Protein AF-A0A5P1E7V7-F1 (afdb_monomer_lite)

Secondary structure (DSSP, 8-state):
-----HHHHHHHHHHHHHTTS-EET--HHHHHHHHHH-SS--EEESS-TTSSEE---HHHHTT---STTTTTTS-TT------HHHHHHHHHHHHHHHHHTT--S-GGG-------HHHHHHHHHHHHHTT-HHHHHHHHHHHHHHHHHHHHHHHHHT--

Radius of gyration: 32.03 Å; chains: 1; bounding box: 58×48×93 Å

Sequence (160 aa):
MHEHGSDSGERDSIARSRVLRGCVGVRAVAGSATTLALRVPTIGAGAGPFCSGQALIYHDLVGMMQQAHHAKVAPRFSKRYGNSGEVIHRALSEFKNEVESKSFPGPKHTPYKISEADHVEGFMNELQMMGLSEAASAAASVAEMEAAAKTQAGAKERIG

InterPro domains:
  IPR003700 Ketopantoate hydroxymethyltransferase [PF02548] (28-106)
  IPR003700 Ketopantoate hydroxymethyltransferase [PTHR20881] (32-119)
  IPR015813 Pyruvate/Phosphoenolpyruvate kinase-like domain superfamily [SSF51621] (29-110)
  IPR040442 Pyruvate kinase-like domain superfamily [G3DSA:3.20.20.60] (20-123)

Foldseek 3Di:
DDDPPPPQVVVQVVVVVCLVVAQAPADLVVQQVVQVSYPDFGEHDNNPPNGNYYDDDPCLQQVQDDPPVVVVVRPPSHDHPHNNNVVVVVVVVVVVVCVVVVVPPDPVNCVDDPPDPVVLVVVLVVCVVVVNPVVSVVSVVVVVVVVVVVVVVVVVVVVD

pLDDT: mean 77.91, std 16.86, range [32.38, 98.25]

Structure (mmCIF, N/CA/C/O backbone):
data_AF-A0A5P1E7V7-F1
#
_entry.id   AF-A0A5P1E7V7-F1
#
loop_
_atom_site.group_PDB
_atom_site.id
_atom_site.type_symbol
_atom_site.label_atom_id
_atom_site.label_alt_id
_atom_site.label_comp_id
_atom_site.label_asym_id
_atom_site.label_entity_id
_atom_site.label_seq_id
_atom_site.pdbx_PDB_ins_code
_atom_site.Cartn_x
_atom_site.Cartn_y
_atom_site.Cartn_z
_atom_site.occupancy
_atom_site.B_iso_or_equiv
_atom_site.auth_seq_id
_atom_site.auth_comp_id
_atom_site.auth_asym_id
_atom_site.auth_atom_id
_atom_site.pdbx_PDB_model_num
ATOM 1 N N . MET A 1 1 ? 16.800 -15.717 -58.404 1.00 34.53 1 MET A N 1
ATOM 2 C CA . MET A 1 1 ? 16.222 -14.808 -57.394 1.00 34.53 1 MET A CA 1
ATOM 3 C C . MET A 1 1 ? 15.615 -15.700 -56.327 1.00 34.53 1 MET A C 1
ATOM 5 O O . MET A 1 1 ? 14.667 -16.405 -56.630 1.00 34.53 1 MET A O 1
ATOM 9 N N . HIS A 1 2 ? 16.285 -15.833 -55.181 1.00 32.38 2 HIS A N 1
ATOM 10 C CA . HIS A 1 2 ? 15.881 -16.748 -54.111 1.00 32.38 2 HIS A CA 1
ATOM 11 C C . HIS A 1 2 ? 14.916 -16.016 -53.173 1.00 32.38 2 HIS A C 1
ATOM 13 O O . HIS A 1 2 ? 15.214 -14.918 -52.705 1.00 32.38 2 HIS A O 1
ATOM 19 N N . GLU A 1 3 ? 13.755 -16.618 -52.951 1.00 37.56 3 GLU A N 1
ATOM 20 C CA . GLU A 1 3 ? 12.692 -16.124 -52.082 1.00 37.56 3 GLU A CA 1
ATOM 21 C C . GLU A 1 3 ? 13.137 -16.182 -50.607 1.00 37.56 3 GLU A C 1
ATOM 23 O O . GLU A 1 3 ? 13.323 -17.259 -50.046 1.00 37.56 3 GLU A O 1
ATOM 28 N N . HIS A 1 4 ? 13.296 -15.022 -49.961 1.00 39.72 4 HIS A N 1
ATOM 29 C CA . HIS A 1 4 ? 13.590 -14.883 -48.521 1.00 39.72 4 HIS A CA 1
ATOM 30 C C . HIS A 1 4 ? 12.340 -14.523 -47.679 1.00 39.72 4 HIS A C 1
ATOM 32 O O . HIS A 1 4 ? 12.445 -13.950 -46.594 1.00 39.72 4 HIS A O 1
ATOM 38 N N . GLY A 1 5 ? 11.134 -14.840 -48.163 1.00 42.88 5 GLY A N 1
ATOM 39 C CA . GLY A 1 5 ? 9.871 -14.372 -47.570 1.00 42.88 5 GLY A CA 1
ATOM 40 C C . GLY A 1 5 ? 9.397 -15.094 -46.299 1.00 42.88 5 GLY A C 1
ATOM 41 O O . GLY A 1 5 ? 8.688 -14.496 -45.492 1.00 42.88 5 GLY A O 1
ATOM 42 N N . SER A 1 6 ? 9.790 -16.349 -46.077 1.00 48.72 6 SER A N 1
ATOM 43 C CA . SER A 1 6 ? 9.179 -17.237 -45.068 1.00 48.72 6 SER A CA 1
ATOM 44 C C . SER A 1 6 ? 9.772 -17.116 -43.654 1.00 48.72 6 SER A C 1
ATOM 46 O O . SER A 1 6 ? 9.055 -17.243 -42.667 1.00 48.72 6 SER A O 1
ATOM 48 N N . ASP A 1 7 ? 11.054 -16.775 -43.532 1.00 57.34 7 ASP A N 1
ATOM 49 C CA . ASP A 1 7 ? 11.799 -16.815 -42.259 1.00 57.34 7 ASP A CA 1
ATOM 50 C C . ASP A 1 7 ? 11.470 -15.625 -41.322 1.00 57.34 7 ASP A C 1
ATOM 52 O O . ASP A 1 7 ? 11.495 -15.713 -40.095 1.00 57.34 7 ASP A O 1
ATOM 56 N N . SER A 1 8 ? 11.092 -14.475 -41.889 1.00 54.78 8 SER A N 1
ATOM 57 C CA . SER A 1 8 ? 10.742 -13.281 -41.102 1.00 54.78 8 SER A CA 1
ATOM 58 C C . SER A 1 8 ? 9.362 -13.373 -40.433 1.00 54.78 8 SER A C 1
ATOM 60 O O . SER A 1 8 ? 9.191 -12.889 -39.316 1.00 54.78 8 SER A O 1
ATOM 62 N N . GLY A 1 9 ? 8.382 -13.998 -41.092 1.00 60.03 9 GLY A N 1
ATOM 63 C CA . GLY A 1 9 ? 7.029 -14.172 -40.555 1.00 60.03 9 GLY A CA 1
ATOM 64 C C . GLY A 1 9 ? 6.966 -15.222 -39.447 1.00 60.03 9 GLY A C 1
ATOM 65 O O . GLY A 1 9 ? 6.270 -15.029 -38.450 1.00 60.03 9 GLY A O 1
ATOM 66 N N . GLU A 1 10 ? 7.742 -16.299 -39.578 1.00 64.25 10 GLU A N 1
ATOM 67 C CA . GLU A 1 10 ? 7.817 -17.361 -38.575 1.00 64.25 10 GLU A CA 1
ATOM 68 C C . GLU A 1 10 ? 8.478 -16.869 -37.277 1.00 64.25 10 GLU A C 1
ATOM 70 O O . GLU A 1 10 ? 7.910 -17.055 -36.194 1.00 64.25 10 GLU A O 1
ATOM 75 N N . ARG A 1 11 ? 9.588 -16.116 -37.390 1.00 63.81 11 ARG A N 1
ATOM 76 C CA . ARG A 1 11 ? 10.242 -15.417 -36.265 1.00 63.81 11 ARG A CA 1
ATOM 77 C C . ARG A 1 11 ? 9.295 -14.470 -35.530 1.00 63.81 11 ARG A C 1
ATOM 79 O O . ARG A 1 11 ? 9.229 -14.508 -34.301 1.00 63.81 11 ARG A O 1
ATOM 86 N N . ASP A 1 12 ? 8.536 -13.662 -36.268 1.00 61.69 12 ASP A N 1
ATOM 87 C CA . ASP A 1 12 ? 7.563 -12.737 -35.685 1.00 61.69 12 ASP A CA 1
ATOM 88 C C . ASP A 1 12 ? 6.384 -13.478 -35.028 1.00 61.69 12 ASP A C 1
ATOM 90 O O . ASP A 1 12 ? 5.893 -13.037 -33.989 1.00 61.69 12 ASP A O 1
ATOM 94 N N . SER A 1 13 ? 5.936 -14.618 -35.568 1.00 57.75 13 SER A N 1
ATOM 95 C CA . SER A 1 13 ? 4.855 -15.414 -34.960 1.00 57.75 13 SER A CA 1
ATOM 96 C C . SER A 1 13 ? 5.279 -16.046 -33.625 1.00 57.75 13 SER A C 1
ATOM 98 O O . SER A 1 13 ? 4.546 -15.971 -32.633 1.00 57.75 13 SER A O 1
ATOM 100 N N . ILE A 1 14 ? 6.513 -16.563 -33.555 1.00 59.50 14 ILE A N 1
ATOM 101 C CA . ILE A 1 14 ? 7.109 -17.096 -32.326 1.00 59.50 14 ILE A CA 1
ATOM 102 C C . ILE A 1 14 ? 7.301 -15.959 -31.318 1.00 59.50 14 ILE A C 1
ATOM 104 O O . ILE A 1 14 ? 6.967 -16.124 -30.141 1.00 59.50 14 ILE A O 1
ATOM 108 N N . ALA A 1 15 ? 7.768 -14.791 -31.776 1.00 55.25 15 ALA A N 1
ATOM 109 C CA . ALA A 1 15 ? 7.933 -13.602 -30.950 1.00 55.25 15 ALA A CA 1
ATOM 110 C C . ALA A 1 15 ? 6.597 -13.098 -30.394 1.00 55.25 15 ALA A C 1
ATOM 112 O O . ALA A 1 15 ? 6.534 -12.834 -29.203 1.00 55.25 15 ALA A O 1
ATOM 113 N N . ARG A 1 16 ? 5.512 -13.053 -31.181 1.00 55.72 16 ARG A N 1
ATOM 114 C CA . ARG A 1 16 ? 4.161 -12.656 -30.726 1.00 55.72 16 ARG A CA 1
ATOM 115 C C . ARG A 1 16 ? 3.654 -13.504 -29.560 1.00 55.72 16 ARG A C 1
ATOM 117 O O . ARG A 1 16 ? 3.146 -12.946 -28.593 1.00 55.72 16 ARG A O 1
ATOM 124 N N . SER A 1 17 ? 3.865 -14.822 -29.597 1.00 41.41 17 SER A N 1
ATOM 12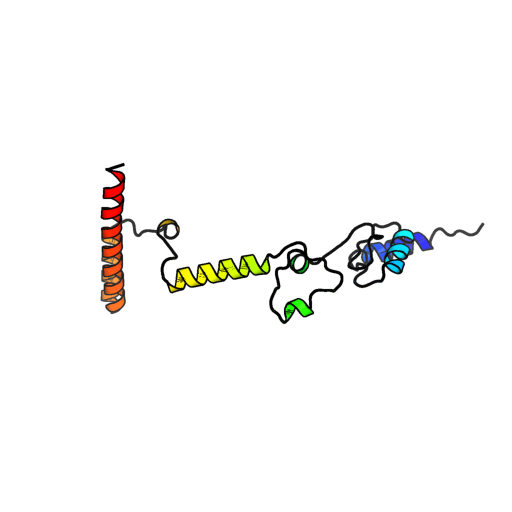5 C CA . SER A 1 17 ? 3.532 -15.714 -28.468 1.00 41.41 17 SER A CA 1
ATOM 126 C C . SER A 1 17 ? 4.448 -15.525 -27.241 1.00 41.41 17 SER A C 1
ATOM 128 O O . SER A 1 17 ? 4.113 -15.936 -26.131 1.00 41.41 17 SER A O 1
ATOM 130 N N . ARG A 1 18 ? 5.609 -14.880 -27.430 1.00 43.00 18 ARG A N 1
ATOM 131 C CA . ARG A 1 18 ? 6.666 -14.643 -26.434 1.00 43.00 18 ARG A CA 1
ATOM 132 C C . ARG A 1 18 ? 6.876 -13.171 -26.065 1.00 43.00 18 ARG A C 1
ATOM 134 O O . ARG A 1 18 ? 7.754 -12.922 -25.249 1.00 43.00 18 ARG A O 1
ATOM 141 N N . VAL A 1 19 ? 6.072 -12.217 -26.554 1.00 44.44 19 VAL A N 1
ATOM 142 C CA . VAL A 1 19 ? 6.149 -10.783 -26.179 1.00 44.44 19 VAL A CA 1
ATOM 143 C C . VAL A 1 19 ? 6.013 -10.599 -24.661 1.00 44.44 19 VAL A C 1
ATOM 145 O O . VAL A 1 19 ? 6.583 -9.673 -24.092 1.00 44.44 19 VAL A O 1
ATOM 148 N N . LEU A 1 20 ? 5.348 -11.533 -23.972 1.00 46.53 20 LEU A N 1
ATOM 149 C CA . LEU A 1 20 ? 5.255 -11.542 -22.510 1.00 46.53 20 LEU A CA 1
ATOM 150 C C . LEU A 1 20 ? 6.538 -12.021 -21.801 1.00 46.53 20 LEU A C 1
ATOM 152 O O . LEU A 1 20 ? 6.732 -11.776 -20.613 1.00 46.53 20 LEU A O 1
ATOM 156 N N . ARG A 1 21 ? 7.439 -12.701 -22.514 1.00 47.56 21 ARG A N 1
ATOM 157 C CA . ARG A 1 21 ? 8.741 -13.148 -22.014 1.00 47.56 21 ARG A CA 1
ATOM 158 C C . ARG A 1 21 ? 9.758 -12.047 -22.323 1.00 47.56 21 ARG A C 1
ATOM 160 O O . ARG A 1 21 ? 10.594 -12.186 -23.210 1.00 47.56 21 ARG A O 1
ATOM 167 N N . GLY A 1 22 ? 9.598 -10.915 -21.635 1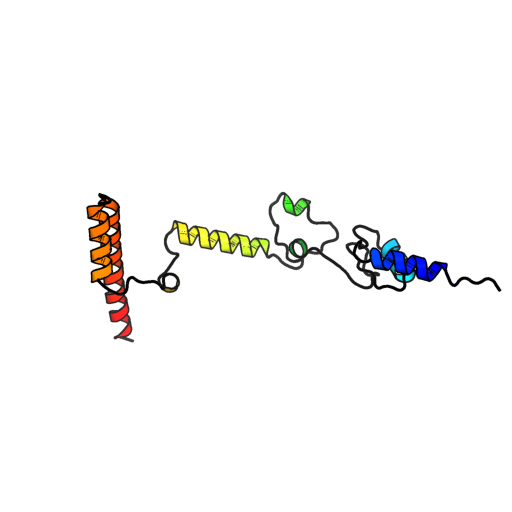.00 53.47 22 GLY A N 1
ATOM 168 C CA . GLY A 1 22 ? 10.416 -9.715 -21.807 1.00 53.47 22 GLY A CA 1
ATOM 169 C C . GLY A 1 22 ? 11.920 -9.992 -21.740 1.00 53.47 22 GLY A C 1
ATOM 170 O O . GLY A 1 22 ? 12.367 -11.034 -21.257 1.00 53.47 22 GLY A O 1
ATOM 171 N N . CYS A 1 23 ? 12.723 -9.032 -22.200 1.00 56.12 23 CYS A N 1
ATOM 172 C CA . CYS A 1 23 ? 14.179 -9.076 -22.056 1.00 56.12 23 CYS A CA 1
ATOM 173 C C . CYS A 1 23 ? 14.560 -8.829 -20.583 1.00 56.12 23 CYS A C 1
ATOM 175 O O . CYS A 1 23 ? 15.059 -7.762 -20.235 1.00 56.12 23 CYS A O 1
ATOM 177 N N . VAL A 1 24 ? 14.252 -9.776 -19.698 1.00 54.16 24 VAL A N 1
ATOM 178 C CA . VAL A 1 24 ? 14.505 -9.673 -18.258 1.00 54.16 24 VAL A CA 1
ATOM 179 C C . VAL A 1 24 ? 15.969 -10.022 -17.992 1.00 54.16 24 VAL A C 1
ATOM 181 O O . VAL A 1 24 ? 16.399 -11.140 -18.261 1.00 54.16 24 VAL A O 1
ATOM 184 N N . GLY A 1 25 ? 16.751 -9.065 -17.488 1.00 57.66 25 GLY A N 1
ATOM 185 C CA . GLY A 1 25 ? 18.157 -9.284 -17.107 1.00 57.66 25 GLY A CA 1
ATOM 186 C C . GLY A 1 25 ? 19.143 -9.446 -18.274 1.00 57.66 25 GLY A C 1
ATOM 187 O O . GLY A 1 25 ? 20.288 -9.847 -18.068 1.00 57.66 25 GLY A O 1
ATOM 188 N N . VAL A 1 26 ? 18.723 -9.135 -19.501 1.00 63.66 26 VAL A N 1
ATOM 189 C CA . VAL A 1 26 ? 19.566 -9.177 -20.704 1.00 63.66 26 VAL A CA 1
ATOM 190 C C . VAL A 1 26 ? 20.420 -7.903 -20.787 1.00 63.66 26 VAL A C 1
ATOM 192 O O . VAL A 1 26 ? 19.974 -6.838 -20.385 1.00 63.66 26 VAL A O 1
ATOM 195 N N . ARG A 1 27 ? 21.656 -7.958 -21.308 1.00 74.56 27 ARG A N 1
ATOM 196 C CA . ARG A 1 27 ? 22.478 -6.738 -21.486 1.00 74.56 27 ARG A CA 1
ATOM 197 C C . ARG A 1 27 ? 21.913 -5.826 -22.580 1.00 74.56 27 ARG A C 1
ATOM 199 O O . ARG A 1 27 ? 21.352 -6.310 -23.559 1.00 74.56 27 ARG A O 1
ATOM 206 N N . ALA A 1 28 ? 22.180 -4.522 -22.472 1.00 80.75 28 ALA A N 1
ATOM 207 C CA . ALA A 1 28 ? 21.706 -3.494 -23.409 1.00 80.75 28 ALA A CA 1
ATOM 208 C C . ALA A 1 28 ? 21.943 -3.815 -24.898 1.00 80.75 28 ALA A C 1
ATOM 210 O O . ALA A 1 28 ? 21.087 -3.548 -25.737 1.00 80.75 28 ALA A O 1
ATOM 211 N N . VAL A 1 29 ? 23.077 -4.449 -25.217 1.00 84.25 29 VAL A N 1
ATOM 212 C CA . VAL A 1 29 ? 23.426 -4.877 -26.582 1.00 84.25 29 VAL A CA 1
ATOM 213 C C . VAL A 1 29 ? 22.400 -5.861 -27.150 1.00 84.25 29 VAL A C 1
ATOM 215 O O . VAL A 1 29 ? 21.953 -5.704 -28.282 1.00 84.25 29 VAL A O 1
ATOM 218 N N . ALA A 1 30 ? 21.983 -6.848 -26.359 1.00 83.44 30 ALA A N 1
ATOM 219 C CA . ALA A 1 30 ? 21.017 -7.845 -26.801 1.00 83.44 30 ALA A CA 1
ATOM 220 C C . ALA A 1 30 ? 19.582 -7.289 -26.828 1.00 83.44 30 ALA A C 1
ATOM 222 O O . ALA A 1 30 ? 18.812 -7.671 -27.707 1.00 83.44 30 ALA A O 1
ATOM 223 N N . GLY A 1 31 ? 19.242 -6.330 -25.957 1.00 83.31 31 GLY A N 1
ATOM 224 C CA . GLY A 1 31 ? 17.979 -5.584 -26.052 1.00 83.31 31 GLY A CA 1
ATOM 225 C C . GLY A 1 31 ? 17.861 -4.788 -27.358 1.00 83.31 31 GLY A C 1
ATOM 226 O O . GLY A 1 31 ? 16.845 -4.873 -28.048 1.00 83.31 31 GLY A O 1
ATOM 227 N N . SER A 1 32 ? 18.930 -4.081 -27.740 1.00 88.06 32 SER A N 1
ATOM 228 C CA . SER A 1 32 ? 19.001 -3.336 -29.005 1.00 88.06 32 SER A CA 1
ATOM 229 C C . SER A 1 32 ? 18.900 -4.261 -30.225 1.00 88.06 32 SER A C 1
ATOM 231 O O . SER A 1 32 ? 18.023 -4.080 -31.068 1.00 88.06 32 SER A O 1
ATOM 233 N N . ALA A 1 33 ? 19.722 -5.317 -30.272 1.00 87.56 33 ALA A N 1
ATOM 234 C CA . ALA A 1 33 ? 19.722 -6.272 -31.382 1.00 87.56 33 ALA A CA 1
ATOM 235 C C . ALA A 1 33 ? 18.357 -6.955 -31.571 1.00 87.56 33 ALA A C 1
ATOM 237 O O . ALA A 1 33 ? 17.875 -7.073 -32.694 1.00 87.56 33 ALA A O 1
ATOM 238 N N . THR A 1 34 ? 17.704 -7.349 -30.474 1.00 85.88 34 THR A N 1
ATOM 239 C CA . THR A 1 34 ? 16.371 -7.973 -30.517 1.00 85.88 34 THR A CA 1
ATOM 2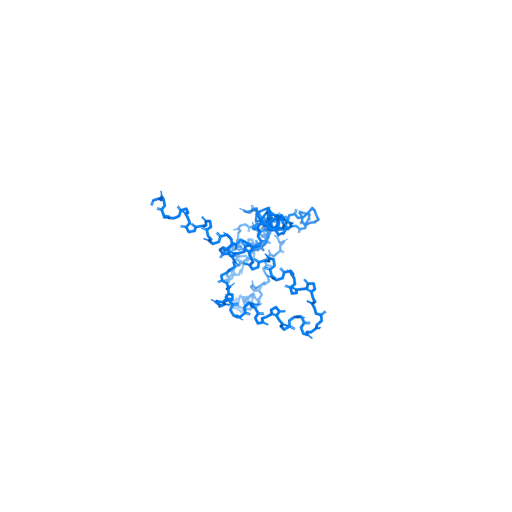40 C C . THR A 1 34 ? 15.316 -7.008 -31.053 1.00 85.88 34 THR A C 1
ATOM 242 O O . THR A 1 34 ? 14.480 -7.401 -31.860 1.00 85.88 34 THR A O 1
ATOM 245 N N . THR A 1 35 ? 15.368 -5.740 -30.643 1.00 88.56 35 THR A N 1
ATOM 246 C CA . THR A 1 35 ? 14.393 -4.723 -31.070 1.00 88.56 35 THR A CA 1
ATOM 247 C C . THR A 1 35 ? 14.525 -4.391 -32.552 1.00 88.56 35 THR A C 1
ATOM 249 O O . THR A 1 35 ? 13.518 -4.184 -33.214 1.00 88.56 35 THR A O 1
ATOM 252 N N . LEU A 1 36 ? 15.747 -4.389 -33.092 1.00 91.06 36 LEU A N 1
ATOM 253 C CA . LEU A 1 36 ? 15.979 -4.179 -34.525 1.00 91.06 36 LEU A CA 1
ATOM 254 C C . LEU A 1 36 ? 15.632 -5.408 -35.380 1.00 91.06 36 LEU A C 1
ATOM 256 O O . LEU A 1 36 ? 15.306 -5.260 -36.554 1.00 91.06 36 LEU A O 1
ATOM 260 N N . ALA A 1 37 ? 15.722 -6.616 -34.816 1.00 88.62 37 ALA A N 1
ATOM 261 C CA . ALA A 1 37 ? 15.484 -7.863 -35.543 1.00 88.62 37 ALA A CA 1
ATOM 262 C C . ALA A 1 37 ? 14.000 -8.266 -35.631 1.00 88.62 37 ALA A C 1
ATOM 264 O O . ALA A 1 37 ? 13.642 -9.068 -36.494 1.00 88.62 37 ALA A O 1
ATOM 265 N N . LEU A 1 38 ? 13.149 -7.753 -34.738 1.00 84.94 38 LEU A N 1
ATOM 266 C CA . LEU A 1 38 ? 11.728 -8.096 -34.659 1.00 84.94 38 LEU A CA 1
ATOM 267 C C . LEU A 1 38 ? 10.858 -6.952 -35.183 1.00 84.94 38 LEU A C 1
ATOM 269 O O . LEU A 1 38 ? 11.142 -5.785 -34.932 1.00 84.94 38 LEU A O 1
ATOM 273 N N . ARG A 1 39 ? 9.747 -7.274 -35.861 1.00 86.50 39 ARG A N 1
ATOM 274 C CA . ARG A 1 39 ? 8.770 -6.247 -36.282 1.00 86.50 39 ARG A CA 1
ATOM 275 C C . ARG A 1 39 ? 7.778 -5.871 -35.184 1.00 86.50 39 ARG A C 1
ATOM 277 O O . ARG A 1 39 ? 7.090 -4.859 -35.295 1.00 86.50 39 ARG A O 1
ATOM 284 N N . VAL A 1 40 ? 7.667 -6.692 -34.143 1.00 86.50 40 VAL A N 1
ATOM 285 C CA . VAL A 1 40 ? 6.799 -6.421 -32.990 1.00 86.50 40 VAL A CA 1
ATOM 286 C C . VAL A 1 40 ? 7.495 -5.536 -31.950 1.00 86.50 40 VAL A C 1
ATOM 288 O O . VAL A 1 40 ? 8.705 -5.669 -31.769 1.00 86.50 40 VAL A O 1
ATOM 291 N N . PRO A 1 41 ? 6.757 -4.676 -31.218 1.00 86.25 41 PRO A N 1
ATOM 292 C CA . PRO A 1 41 ? 7.329 -3.899 -30.121 1.00 86.25 41 PRO A CA 1
ATOM 293 C C . PRO A 1 41 ? 7.936 -4.791 -29.031 1.00 86.25 41 PRO A C 1
ATOM 295 O O . PRO A 1 41 ? 7.363 -5.818 -28.663 1.00 86.25 41 PRO A O 1
ATOM 298 N N . THR A 1 42 ? 9.072 -4.372 -28.474 1.00 86.50 42 THR A N 1
ATOM 299 C CA . THR A 1 42 ? 9.773 -5.079 -27.392 1.00 86.50 42 THR A CA 1
ATOM 300 C C . THR A 1 42 ? 9.612 -4.358 -26.053 1.00 86.50 42 THR A C 1
ATOM 302 O O . THR A 1 42 ? 9.638 -3.130 -25.987 1.00 86.50 42 THR A O 1
ATOM 305 N N . ILE A 1 43 ? 9.494 -5.116 -24.958 1.00 88.50 43 ILE A N 1
ATOM 306 C CA . ILE A 1 43 ? 9.486 -4.581 -23.588 1.00 88.50 43 ILE A CA 1
ATOM 307 C C . ILE A 1 43 ? 10.738 -5.060 -22.843 1.00 88.50 43 ILE A C 1
ATOM 309 O O . ILE A 1 43 ? 10.979 -6.264 -22.702 1.00 88.50 43 ILE A O 1
ATOM 313 N N . GLY A 1 44 ? 11.547 -4.107 -22.380 1.00 86.94 44 GLY A N 1
ATOM 314 C CA . GLY A 1 44 ? 12.783 -4.353 -21.641 1.00 86.94 44 GLY A CA 1
ATOM 315 C C . GLY A 1 44 ? 12.592 -4.301 -20.125 1.00 86.94 44 GLY A C 1
ATOM 316 O O . GLY A 1 44 ? 11.888 -3.437 -19.612 1.00 86.94 44 GLY A O 1
ATOM 317 N N . ALA A 1 45 ? 13.262 -5.198 -19.398 1.00 87.06 45 ALA A N 1
ATOM 318 C CA . ALA A 1 45 ? 13.402 -5.126 -17.943 1.00 87.06 45 ALA A CA 1
ATOM 319 C C . ALA A 1 45 ? 14.882 -5.322 -17.590 1.00 87.06 45 ALA A C 1
ATOM 321 O O . ALA A 1 45 ? 15.393 -6.441 -17.525 1.00 87.06 45 ALA A O 1
ATOM 322 N N . GLY A 1 46 ? 15.607 -4.211 -17.454 1.00 84.06 46 GLY A N 1
ATOM 323 C CA . GLY A 1 46 ? 17.068 -4.232 -17.330 1.00 84.06 46 GLY A CA 1
ATOM 324 C C . GLY A 1 46 ? 17.821 -4.460 -18.647 1.00 84.06 46 GLY A C 1
ATOM 325 O O . GLY A 1 46 ? 19.033 -4.634 -18.613 1.00 84.06 46 GLY A O 1
ATOM 326 N N . ALA A 1 47 ? 17.137 -4.390 -19.797 1.00 88.88 47 ALA A N 1
ATOM 327 C CA . ALA A 1 47 ? 17.709 -4.560 -21.140 1.00 88.88 47 ALA A CA 1
ATOM 328 C C . ALA A 1 47 ? 18.215 -3.267 -21.798 1.00 88.88 47 ALA A C 1
ATOM 330 O O . ALA A 1 47 ? 18.369 -3.200 -23.017 1.00 88.88 47 ALA A O 1
ATOM 331 N N . GLY A 1 48 ? 18.493 -2.239 -20.997 1.00 85.44 48 GLY A N 1
ATOM 332 C CA . GLY A 1 48 ? 18.861 -0.915 -21.491 1.00 85.44 48 GLY A CA 1
ATOM 333 C C . GLY A 1 48 ? 17.695 -0.164 -22.159 1.00 85.44 48 GLY A C 1
ATOM 334 O O . GLY A 1 48 ? 16.580 -0.679 -22.261 1.00 85.44 48 GLY A O 1
ATOM 335 N N . PRO A 1 49 ? 17.940 1.075 -22.614 1.00 91.81 49 PRO A N 1
ATOM 336 C CA . PRO A 1 49 ? 16.888 1.977 -23.086 1.00 91.81 49 PRO A CA 1
ATOM 337 C C . PRO A 1 49 ? 16.431 1.712 -24.530 1.00 91.81 49 PRO A C 1
ATOM 339 O O . PRO A 1 49 ? 15.582 2.435 -25.032 1.00 91.81 49 PRO A O 1
ATOM 342 N N . PHE A 1 50 ? 17.000 0.715 -25.213 1.00 92.88 50 PHE A N 1
ATOM 343 C CA . PHE A 1 50 ? 16.813 0.506 -26.656 1.00 92.88 50 PHE A CA 1
ATOM 344 C C . PHE A 1 50 ? 15.616 -0.387 -27.019 1.00 92.88 50 PHE A C 1
ATOM 346 O O . PHE A 1 50 ? 15.377 -0.624 -28.199 1.00 92.88 50 PHE A O 1
ATOM 353 N N . CYS A 1 51 ? 14.880 -0.905 -26.031 1.00 89.81 51 CYS A N 1
ATOM 354 C CA . CYS A 1 51 ? 13.603 -1.583 -26.266 1.00 89.81 51 CYS A CA 1
ATOM 355 C C . CYS A 1 51 ? 12.481 -0.569 -26.543 1.00 89.81 51 CYS A C 1
ATOM 357 O O . CYS A 1 51 ? 12.557 0.570 -26.086 1.00 89.81 51 CYS A O 1
ATOM 359 N N . SER A 1 52 ? 11.414 -0.988 -27.232 1.00 93.31 52 SER A N 1
ATOM 360 C CA . SER A 1 52 ? 10.266 -0.119 -27.563 1.00 93.31 52 SER A CA 1
ATOM 361 C C . SER A 1 52 ? 9.530 0.421 -26.330 1.00 93.31 52 SER A C 1
ATOM 363 O O . SER A 1 52 ? 8.937 1.494 -26.380 1.00 93.31 52 SER A O 1
ATOM 365 N N . GLY A 1 53 ? 9.567 -0.319 -25.222 1.00 89.81 53 GLY A N 1
ATOM 366 C CA . GLY A 1 53 ? 9.058 0.090 -23.918 1.00 89.81 53 GLY A CA 1
ATOM 367 C C . GLY A 1 53 ? 9.822 -0.576 -22.776 1.00 89.81 53 GLY A C 1
ATOM 368 O O . GLY A 1 53 ? 10.715 -1.398 -22.994 1.00 89.81 53 GLY A O 1
ATOM 369 N N . GLN A 1 54 ? 9.477 -0.214 -21.541 1.00 89.69 54 GLN A N 1
ATOM 370 C CA . GLN A 1 54 ? 10.140 -0.702 -20.329 1.00 89.69 54 GLN A CA 1
ATOM 371 C C . GLN A 1 54 ? 9.111 -1.224 -19.326 1.00 89.69 54 GLN A C 1
ATOM 373 O O . GLN A 1 54 ? 8.010 -0.686 -19.226 1.00 89.69 54 GLN A O 1
ATOM 378 N N . ALA A 1 55 ? 9.490 -2.244 -18.562 1.00 89.25 55 ALA A N 1
ATOM 379 C CA . ALA A 1 55 ? 8.693 -2.781 -17.469 1.00 89.25 55 ALA A CA 1
ATOM 380 C C . ALA A 1 55 ? 9.514 -2.834 -16.179 1.00 89.25 55 ALA A C 1
ATOM 382 O O . ALA A 1 55 ? 10.666 -3.271 -16.166 1.00 89.25 55 ALA A O 1
ATOM 383 N N . LEU A 1 56 ? 8.883 -2.414 -15.085 1.00 87.50 56 LEU A N 1
ATOM 384 C CA . LEU A 1 56 ? 9.388 -2.537 -13.724 1.00 87.50 56 LEU A CA 1
ATOM 385 C C . LEU A 1 56 ? 8.287 -3.104 -12.833 1.00 87.50 56 LEU A C 1
ATOM 387 O O . LEU A 1 56 ? 7.098 -2.907 -13.084 1.00 87.50 56 LEU A O 1
ATOM 391 N N . ILE A 1 57 ? 8.694 -3.791 -11.771 1.00 88.12 57 ILE A N 1
ATOM 392 C CA . ILE A 1 57 ? 7.774 -4.255 -10.742 1.00 88.12 57 ILE A CA 1
ATOM 393 C C . ILE A 1 57 ? 7.334 -3.047 -9.913 1.00 88.12 57 ILE A C 1
ATOM 395 O O . ILE A 1 57 ? 8.168 -2.333 -9.353 1.00 88.12 57 ILE A O 1
ATOM 399 N N . TYR A 1 58 ? 6.021 -2.821 -9.828 1.00 90.50 58 TYR A N 1
ATOM 400 C CA . TYR A 1 58 ? 5.438 -1.660 -9.148 1.00 90.50 58 TYR A CA 1
ATOM 401 C C . TYR A 1 58 ? 5.976 -1.485 -7.721 1.00 90.50 58 TYR A C 1
ATOM 403 O O . TYR A 1 58 ? 6.375 -0.388 -7.344 1.00 90.50 58 TYR A O 1
ATOM 411 N N . HIS A 1 59 ? 6.051 -2.574 -6.952 1.00 88.12 59 HIS A N 1
ATOM 412 C CA . HIS A 1 59 ? 6.485 -2.559 -5.551 1.00 88.12 59 HIS A CA 1
ATOM 413 C C . HIS A 1 59 ? 7.930 -2.063 -5.384 1.00 88.12 59 HIS A C 1
ATOM 415 O O . HIS A 1 59 ? 8.217 -1.324 -4.440 1.00 88.12 59 HIS A O 1
ATOM 421 N N . ASP A 1 60 ? 8.820 -2.441 -6.307 1.00 86.12 60 ASP A N 1
ATOM 422 C CA . ASP A 1 60 ? 10.219 -2.004 -6.315 1.00 86.12 60 ASP A CA 1
ATOM 423 C C . ASP A 1 60 ? 10.324 -0.541 -6.761 1.00 86.12 60 ASP A C 1
ATOM 425 O O . ASP A 1 60 ? 11.070 0.245 -6.174 1.00 86.12 60 ASP A O 1
ATOM 429 N N . LEU A 1 61 ? 9.519 -0.159 -7.760 1.00 89.88 61 LEU A N 1
ATOM 430 C CA . LEU A 1 61 ? 9.452 1.200 -8.293 1.00 89.88 61 LEU A CA 1
ATOM 431 C C . LEU A 1 61 ? 9.033 2.202 -7.212 1.00 89.88 61 LEU A C 1
ATOM 433 O O . LEU A 1 61 ? 9.707 3.215 -7.024 1.00 89.88 61 LEU A O 1
ATOM 437 N N . VAL A 1 62 ? 7.961 1.923 -6.465 1.00 91.94 62 VAL A N 1
ATOM 438 C CA . VAL A 1 62 ? 7.490 2.818 -5.389 1.00 91.94 62 VAL A CA 1
ATOM 439 C C . VAL A 1 62 ? 8.215 2.597 -4.060 1.00 91.94 62 VAL A C 1
ATOM 441 O O . VAL A 1 62 ? 7.984 3.320 -3.090 1.00 91.94 62 VAL A O 1
ATOM 444 N N . GLY A 1 63 ? 9.116 1.612 -3.998 1.00 88.50 63 GLY A N 1
ATOM 445 C CA . GLY A 1 63 ? 9.915 1.345 -2.811 1.00 88.50 63 GLY A CA 1
ATOM 446 C C . GLY A 1 63 ? 9.074 0.933 -1.610 1.00 88.50 63 GLY A C 1
ATOM 447 O O . GLY A 1 63 ? 9.249 1.492 -0.525 1.00 88.50 63 GLY A O 1
ATOM 448 N N . MET A 1 64 ? 8.132 0.018 -1.831 1.00 87.69 64 MET A N 1
ATOM 449 C CA . MET A 1 64 ? 7.183 -0.466 -0.827 1.00 87.69 64 MET A CA 1
ATOM 450 C C . MET A 1 64 ? 7.855 -1.369 0.215 1.00 87.69 64 MET A C 1
ATOM 452 O O . MET A 1 64 ? 7.529 -1.302 1.395 1.00 87.69 64 MET A O 1
ATOM 456 N N . MET A 1 65 ? 8.826 -2.184 -0.207 1.00 78.19 65 MET A N 1
ATOM 457 C CA . MET A 1 65 ? 9.548 -3.107 0.669 1.00 78.19 65 MET A CA 1
ATOM 458 C C . MET A 1 65 ? 10.849 -2.463 1.161 1.00 78.19 65 MET A C 1
ATOM 460 O O . MET A 1 65 ? 11.768 -2.236 0.377 1.00 78.19 65 MET A O 1
ATOM 464 N N . GLN A 1 66 ? 10.936 -2.168 2.459 1.00 65.62 66 GLN A N 1
ATOM 465 C CA . GLN A 1 66 ? 12.099 -1.496 3.067 1.00 65.62 66 GLN A CA 1
ATOM 466 C C . GLN A 1 66 ? 12.830 -2.299 4.136 1.00 65.62 66 GLN A C 1
ATOM 468 O O . GLN A 1 66 ? 13.848 -1.844 4.656 1.00 65.62 66 GLN A O 1
ATOM 473 N N . GLN A 1 67 ? 12.334 -3.484 4.480 1.00 64.88 67 GLN A N 1
ATOM 474 C CA . GLN A 1 67 ? 12.978 -4.314 5.490 1.00 64.88 67 GLN A CA 1
ATOM 475 C C . GLN A 1 67 ? 14.414 -4.645 5.054 1.00 64.88 67 GLN A C 1
ATOM 477 O O . GLN A 1 67 ? 14.671 -4.881 3.871 1.00 64.88 67 GLN A O 1
ATOM 482 N N . ALA A 1 68 ? 15.357 -4.673 6.001 1.00 57.94 68 ALA A N 1
ATOM 483 C CA . ALA A 1 68 ? 16.790 -4.832 5.722 1.00 57.94 68 ALA A CA 1
ATOM 484 C C . ALA A 1 68 ? 17.124 -6.102 4.913 1.00 57.94 68 ALA A C 1
ATOM 486 O O . ALA A 1 68 ? 18.094 -6.129 4.154 1.00 57.94 68 ALA A O 1
ATOM 487 N N . HIS A 1 69 ? 16.291 -7.140 5.028 1.00 58.75 69 HIS A N 1
ATOM 488 C CA . HIS A 1 69 ? 16.396 -8.348 4.217 1.00 58.75 69 HIS A CA 1
ATOM 489 C C . HIS A 1 69 ? 15.928 -8.139 2.770 1.00 58.75 69 HIS A C 1
ATOM 491 O O . HIS A 1 69 ? 16.543 -8.706 1.879 1.00 58.75 69 HIS A O 1
ATOM 497 N N . HIS A 1 70 ? 14.932 -7.280 2.522 1.00 56.88 70 HIS A N 1
ATOM 498 C CA . HIS A 1 70 ? 14.358 -6.979 1.202 1.00 56.88 70 HIS A CA 1
ATOM 499 C C . HIS A 1 70 ? 15.174 -5.976 0.374 1.00 56.88 70 HIS A C 1
ATOM 501 O O . HIS A 1 70 ? 15.239 -6.112 -0.847 1.00 56.88 70 HIS A O 1
ATOM 507 N N . ALA A 1 71 ? 15.864 -5.020 1.007 1.00 54.94 71 ALA A N 1
ATOM 508 C CA . ALA A 1 71 ? 16.742 -4.078 0.298 1.00 54.94 71 ALA A CA 1
ATOM 509 C C . ALA A 1 71 ? 17.892 -4.777 -0.462 1.00 54.94 71 ALA A C 1
ATOM 511 O O . ALA A 1 71 ? 18.399 -4.248 -1.446 1.00 54.94 71 ALA A O 1
ATOM 512 N N . LYS A 1 72 ? 18.274 -5.992 -0.041 1.00 56.47 72 LYS A N 1
ATOM 513 C CA . LYS A 1 72 ? 19.259 -6.844 -0.730 1.00 56.47 72 LYS A CA 1
ATOM 514 C C . LYS A 1 72 ? 18.682 -7.628 -1.918 1.00 56.47 72 LYS A C 1
ATOM 516 O O . LYS A 1 72 ? 19.454 -8.207 -2.675 1.00 56.47 72 LYS A O 1
ATOM 521 N N . VAL A 1 73 ? 17.356 -7.666 -2.071 1.00 62.88 73 VAL A N 1
ATOM 522 C CA . VAL A 1 73 ? 16.639 -8.516 -3.045 1.00 62.88 73 VAL A CA 1
ATOM 523 C C . VAL A 1 73 ? 16.035 -7.703 -4.188 1.00 62.88 73 VAL A C 1
ATOM 525 O O . VAL A 1 73 ? 15.678 -8.277 -5.214 1.00 62.88 73 VAL A O 1
ATOM 528 N N . ALA A 1 74 ? 15.940 -6.376 -4.043 1.00 67.00 74 ALA A N 1
ATOM 529 C CA . ALA A 1 74 ? 15.490 -5.509 -5.124 1.00 67.00 74 ALA A CA 1
ATOM 530 C C . ALA A 1 74 ? 16.395 -5.707 -6.362 1.00 67.00 74 ALA A C 1
ATOM 532 O O . ALA A 1 74 ? 17.626 -5.631 -6.240 1.00 67.00 74 ALA A O 1
ATOM 533 N N . PRO A 1 75 ? 15.831 -5.968 -7.557 1.00 71.00 75 PRO A N 1
ATOM 534 C CA . PRO A 1 75 ? 16.633 -6.190 -8.750 1.00 71.00 75 PRO A CA 1
ATOM 535 C C . PRO A 1 75 ? 17.516 -4.977 -9.048 1.00 71.00 75 PRO A C 1
ATOM 537 O O . PRO A 1 75 ? 17.037 -3.846 -9.068 1.00 71.00 75 PRO A O 1
ATOM 540 N N . ARG A 1 76 ? 18.803 -5.198 -9.352 1.00 73.31 76 ARG A N 1
ATOM 541 C CA . ARG A 1 76 ? 19.792 -4.116 -9.572 1.00 73.31 76 ARG A CA 1
ATOM 542 C C . ARG A 1 76 ? 19.419 -3.138 -10.696 1.00 73.31 76 ARG A C 1
ATOM 544 O O . ARG A 1 76 ? 19.971 -2.046 -10.752 1.00 73.31 76 ARG A O 1
ATOM 551 N N . PHE A 1 77 ? 18.529 -3.537 -11.604 1.00 75.50 77 PHE A N 1
ATOM 552 C CA . PHE A 1 77 ? 18.035 -2.699 -12.699 1.00 75.50 77 PHE A CA 1
ATOM 553 C C . PHE A 1 77 ? 16.809 -1.853 -12.324 1.00 75.50 77 PHE A C 1
ATOM 555 O O . PHE A 1 77 ? 16.404 -0.996 -13.108 1.00 75.50 77 PHE A O 1
ATOM 562 N N . SER A 1 78 ? 16.195 -2.098 -11.165 1.00 81.56 78 SER A N 1
ATOM 563 C CA . SER A 1 78 ? 15.021 -1.360 -10.721 1.00 81.56 78 SER A CA 1
ATOM 564 C C . SER A 1 78 ? 15.451 -0.045 -10.082 1.00 81.56 78 SER A C 1
ATOM 566 O O . SER A 1 78 ? 16.098 -0.019 -9.034 1.00 81.56 78 SER A O 1
ATOM 568 N N . LYS A 1 79 ? 15.108 1.070 -10.730 1.00 85.88 79 LYS A N 1
ATOM 569 C CA . LYS A 1 79 ? 15.256 2.397 -10.135 1.00 85.88 79 LYS A CA 1
ATOM 570 C C . LYS A 1 79 ? 14.078 2.641 -9.198 1.00 85.88 79 LYS A C 1
ATOM 572 O O . LYS A 1 79 ? 12.926 2.543 -9.610 1.00 85.88 79 LYS A O 1
ATOM 577 N N . ARG A 1 80 ? 14.380 3.022 -7.960 1.00 87.50 80 ARG A N 1
ATOM 578 C CA . ARG A 1 80 ? 13.382 3.458 -6.983 1.00 87.50 80 ARG A CA 1
ATOM 579 C C . ARG A 1 80 ? 12.969 4.904 -7.274 1.00 87.50 80 ARG A C 1
ATOM 581 O O . ARG A 1 80 ? 13.823 5.783 -7.369 1.00 87.50 80 ARG A O 1
ATOM 588 N N . TYR A 1 81 ? 11.669 5.138 -7.406 1.00 91.56 81 TYR A N 1
ATOM 589 C CA . TYR A 1 81 ? 11.051 6.449 -7.645 1.00 91.56 81 TYR A CA 1
ATOM 590 C C . TYR A 1 81 ? 10.285 6.983 -6.431 1.00 91.56 81 TYR A C 1
ATOM 592 O O . TYR A 1 81 ? 9.961 8.165 -6.395 1.00 91.56 81 TYR A O 1
ATOM 600 N N . GLY A 1 82 ? 9.999 6.139 -5.438 1.00 90.75 82 GLY A N 1
ATOM 601 C CA . GLY A 1 82 ? 9.248 6.533 -4.249 1.00 90.75 82 GLY A CA 1
ATOM 602 C C . GLY A 1 82 ? 9.737 5.858 -2.978 1.00 90.75 82 GLY A C 1
ATOM 603 O O . GLY A 1 82 ? 10.546 4.931 -3.014 1.00 90.75 82 GLY A O 1
ATOM 604 N N . ASN A 1 83 ? 9.228 6.334 -1.843 1.00 90.19 83 ASN A N 1
ATOM 605 C CA . ASN A 1 83 ? 9.501 5.774 -0.525 1.00 90.19 83 ASN A CA 1
ATOM 606 C C . ASN A 1 83 ? 8.205 5.390 0.206 1.00 90.19 83 ASN A C 1
ATOM 608 O O . ASN A 1 83 ? 7.939 5.814 1.328 1.00 90.19 83 ASN A O 1
ATOM 612 N N . SER A 1 84 ? 7.363 4.603 -0.464 1.00 93.00 84 SER A N 1
ATOM 613 C CA . SER A 1 84 ? 6.059 4.223 0.080 1.00 93.00 84 SER A CA 1
ATOM 614 C C . SER A 1 84 ? 6.171 3.340 1.318 1.00 93.00 84 SER A C 1
ATOM 616 O O . SER A 1 84 ? 5.319 3.440 2.192 1.00 93.00 84 SER A O 1
ATOM 618 N N . GLY A 1 85 ? 7.219 2.516 1.432 1.00 90.12 85 GLY A N 1
ATOM 619 C CA . GLY A 1 85 ? 7.426 1.675 2.613 1.00 90.12 85 GLY A CA 1
ATOM 620 C C . GLY A 1 85 ? 7.514 2.475 3.915 1.00 90.12 85 GLY A C 1
ATOM 621 O O . GLY A 1 85 ? 6.931 2.062 4.912 1.00 90.12 85 GLY A O 1
ATOM 622 N N . GLU A 1 86 ? 8.149 3.651 3.896 1.00 90.19 86 GLU A N 1
ATOM 623 C CA . GLU A 1 86 ? 8.335 4.467 5.102 1.00 90.19 86 GLU A CA 1
ATOM 624 C C . GLU A 1 86 ? 7.018 5.123 5.500 1.00 90.19 86 GLU A C 1
ATOM 626 O O . GLU A 1 86 ? 6.637 5.128 6.669 1.00 90.19 86 GLU A O 1
ATOM 631 N N . VAL A 1 87 ? 6.285 5.615 4.500 1.00 94.19 87 VAL A N 1
ATOM 632 C CA . VAL A 1 87 ? 4.955 6.198 4.686 1.00 94.19 87 VAL A CA 1
ATOM 633 C C . VAL A 1 87 ? 3.992 5.162 5.265 1.00 94.19 87 VAL A C 1
ATOM 635 O O . VAL A 1 87 ? 3.304 5.455 6.240 1.00 94.19 87 VAL A O 1
ATOM 638 N N . ILE A 1 88 ? 3.979 3.946 4.709 1.00 93.62 88 ILE A N 1
ATOM 639 C CA . ILE A 1 88 ? 3.150 2.835 5.192 1.00 93.62 88 ILE A CA 1
ATOM 640 C C . ILE A 1 88 ? 3.545 2.463 6.623 1.00 93.62 88 ILE A C 1
ATOM 642 O O . ILE A 1 88 ? 2.679 2.366 7.487 1.00 93.62 88 ILE A O 1
ATOM 646 N N . HIS A 1 89 ? 4.841 2.293 6.896 1.00 92.19 89 HIS A N 1
ATOM 647 C CA . HIS A 1 89 ? 5.323 1.947 8.231 1.00 92.19 89 HIS A 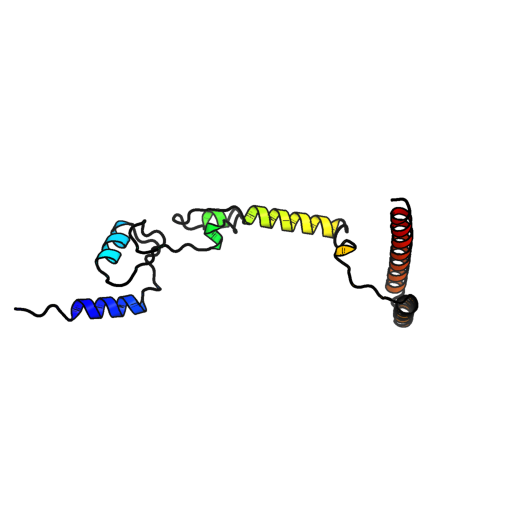CA 1
ATOM 648 C C . HIS A 1 89 ? 4.912 2.993 9.271 1.00 92.19 89 HIS A C 1
ATOM 650 O O . HIS A 1 89 ? 4.425 2.641 10.347 1.00 92.19 89 HIS A O 1
ATOM 656 N N . ARG A 1 90 ? 5.074 4.280 8.945 1.00 95.25 90 ARG A N 1
ATOM 657 C CA . ARG A 1 90 ? 4.676 5.381 9.823 1.00 95.25 90 ARG A CA 1
ATOM 658 C C . ARG A 1 90 ? 3.176 5.354 10.098 1.00 95.25 90 ARG A C 1
ATOM 660 O O . ARG A 1 90 ? 2.799 5.375 11.261 1.00 95.25 90 ARG A O 1
ATOM 667 N N . ALA A 1 91 ? 2.349 5.241 9.058 1.00 97.12 91 ALA A N 1
ATOM 668 C CA . ALA A 1 91 ? 0.894 5.207 9.199 1.00 97.12 91 ALA A CA 1
ATOM 669 C C . ALA A 1 91 ? 0.420 4.027 10.066 1.00 97.12 91 ALA A C 1
ATOM 671 O O . ALA A 1 91 ? -0.420 4.197 10.943 1.00 97.12 91 ALA A O 1
ATOM 672 N N . LEU A 1 92 ? 0.996 2.836 9.869 1.00 96.81 92 LEU A N 1
ATOM 673 C CA . LEU A 1 92 ? 0.672 1.663 10.686 1.00 96.81 92 LEU A CA 1
ATOM 674 C C . LEU A 1 92 ? 1.140 1.813 12.140 1.00 96.81 92 LEU A C 1
ATOM 676 O O . LEU A 1 92 ? 0.446 1.367 13.051 1.00 96.81 92 LEU A O 1
ATOM 680 N N . SER A 1 93 ? 2.295 2.443 12.368 1.00 96.94 93 SER A N 1
ATOM 681 C CA . SER A 1 93 ? 2.799 2.711 13.723 1.00 96.94 93 SER A CA 1
ATOM 682 C C . SER A 1 93 ? 1.926 3.724 14.459 1.00 96.94 93 SER A C 1
ATOM 684 O O . SER A 1 93 ? 1.623 3.539 15.632 1.00 96.94 93 SER A O 1
ATOM 686 N N . GLU A 1 94 ? 1.498 4.776 13.766 1.00 98.19 94 GLU A N 1
ATOM 687 C CA . GLU A 1 94 ? 0.583 5.782 14.300 1.00 98.19 94 GLU A CA 1
ATOM 688 C C . GLU A 1 94 ? -0.764 5.154 14.665 1.00 98.19 94 GLU A C 1
ATOM 690 O O . GLU A 1 94 ? -1.177 5.245 15.816 1.00 98.19 94 GLU A O 1
ATOM 695 N N . PHE A 1 95 ? -1.367 4.390 13.749 1.00 98.00 95 PHE A N 1
ATOM 696 C CA . PHE A 1 95 ? -2.594 3.641 14.021 1.00 98.00 95 PHE A CA 1
ATOM 697 C C . PHE A 1 95 ? -2.458 2.708 15.233 1.00 98.00 95 PHE A C 1
ATOM 699 O O . PHE A 1 95 ? -3.323 2.693 16.107 1.00 98.00 95 PHE A O 1
ATOM 706 N N . LYS A 1 96 ? -1.353 1.954 15.324 1.00 98.19 96 LYS A N 1
ATOM 707 C CA . LYS A 1 96 ? -1.074 1.094 16.480 1.00 98.19 96 LYS A CA 1
ATOM 708 C C . LYS A 1 96 ? -1.071 1.903 17.781 1.00 98.19 96 LYS A C 1
ATOM 710 O O . LYS A 1 96 ? -1.737 1.508 18.734 1.00 98.19 96 LYS A O 1
ATOM 715 N N . ASN A 1 97 ? -0.346 3.020 17.814 1.00 98.25 97 ASN A N 1
ATOM 716 C CA . ASN A 1 97 ? -0.254 3.869 19.001 1.00 98.25 97 ASN A CA 1
ATOM 717 C C . ASN A 1 97 ? -1.623 4.443 19.389 1.00 98.25 97 ASN A C 1
ATOM 719 O O . ASN A 1 97 ? -1.956 4.500 20.572 1.00 98.25 97 ASN A O 1
ATOM 723 N N . GLU A 1 98 ? -2.433 4.850 18.412 1.00 97.88 98 GLU A N 1
ATOM 724 C CA . GLU A 1 98 ? -3.779 5.364 18.671 1.00 97.88 98 GLU A CA 1
ATOM 725 C C . GLU A 1 98 ? -4.723 4.288 19.230 1.00 97.88 98 GLU A C 1
ATOM 727 O O . GLU A 1 98 ? -5.513 4.568 20.132 1.00 97.88 98 GLU A O 1
ATOM 732 N N . VAL A 1 99 ? -4.607 3.041 18.763 1.00 97.88 99 VAL A N 1
ATOM 733 C CA . VAL A 1 99 ? -5.371 1.904 19.301 1.00 97.88 99 VAL A CA 1
ATOM 734 C C . VAL A 1 99 ? -4.907 1.539 20.71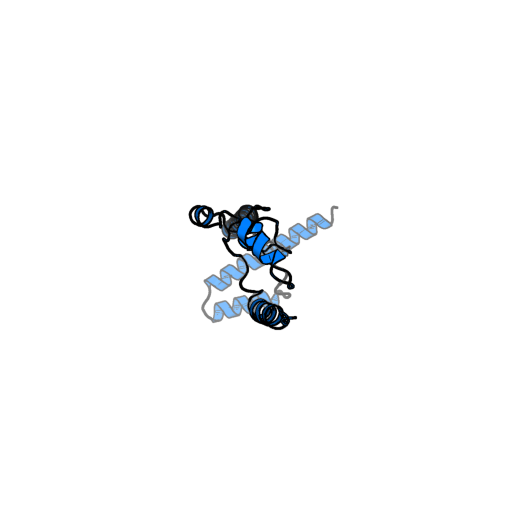5 1.00 97.88 99 VAL A C 1
ATOM 736 O O . VAL A 1 99 ? -5.735 1.377 21.610 1.00 97.88 99 VAL A O 1
ATOM 739 N N . GLU A 1 100 ? -3.594 1.445 20.953 1.00 97.75 100 GLU A N 1
ATOM 740 C CA . GLU A 1 100 ? -3.035 1.105 22.273 1.00 97.75 100 GLU A CA 1
ATOM 741 C C . GLU A 1 100 ? -3.346 2.179 23.326 1.00 97.75 100 GLU A C 1
ATOM 743 O O . GLU A 1 100 ? -3.633 1.858 24.480 1.00 97.75 100 GLU A O 1
ATOM 748 N N . SER A 1 101 ? -3.355 3.452 22.924 1.00 97.38 101 SER A N 1
ATOM 749 C CA . SER A 1 101 ? -3.737 4.577 23.789 1.00 97.38 101 SER A CA 1
ATOM 750 C C . SER A 1 101 ? -5.249 4.807 23.888 1.00 97.38 101 SER A C 1
ATOM 752 O O . SER A 1 101 ? -5.676 5.675 24.649 1.00 97.38 101 SER A O 1
ATOM 754 N N . LYS A 1 102 ? -6.064 4.031 23.158 1.00 94.50 102 LYS A N 1
ATOM 755 C CA . LYS A 1 102 ? -7.526 4.184 23.052 1.00 94.50 102 LYS A CA 1
ATOM 756 C C . LYS A 1 102 ? -7.979 5.565 22.543 1.00 94.50 102 LYS A C 1
ATOM 758 O O . LYS A 1 102 ? -9.110 5.968 22.806 1.00 94.50 102 LYS A O 1
ATOM 763 N N . SER A 1 103 ? -7.126 6.300 21.823 1.00 93.88 103 SER A N 1
ATOM 764 C CA . SER A 1 103 ? -7.512 7.554 21.157 1.00 93.88 103 SER A CA 1
ATOM 765 C C . SER A 1 103 ? -8.254 7.302 19.838 1.00 93.88 103 SER A C 1
ATOM 767 O O . SER A 1 103 ? -9.094 8.113 19.437 1.00 93.88 103 SER A O 1
ATOM 769 N N . PHE A 1 104 ? -7.990 6.158 19.196 1.00 94.44 104 PHE A N 1
ATOM 770 C CA . PHE A 1 104 ? -8.762 5.630 18.076 1.00 94.44 104 PHE A CA 1
ATOM 771 C C . PHE A 1 104 ? -9.497 4.334 18.479 1.00 94.44 104 PHE A C 1
ATOM 773 O O . PHE A 1 104 ? -8.898 3.475 19.130 1.00 94.44 104 PHE A O 1
ATOM 780 N N . PRO A 1 105 ? -10.762 4.139 18.050 1.00 93.19 105 PRO A N 1
ATOM 781 C CA . PRO A 1 105 ? -11.564 5.053 17.236 1.00 93.19 105 PRO A CA 1
ATOM 782 C C . PRO A 1 105 ? -12.147 6.215 18.054 1.00 93.19 105 PRO A C 1
ATOM 784 O O . PRO A 1 105 ? -12.714 6.025 19.123 1.00 93.19 105 PRO A O 1
ATOM 787 N N . GLY A 1 106 ? -12.044 7.433 17.516 1.00 89.00 106 GLY A N 1
ATOM 788 C CA . GLY A 1 106 ? -12.728 8.609 18.066 1.00 89.00 106 GLY A CA 1
ATOM 789 C C . GLY A 1 106 ? -14.188 8.737 17.588 1.00 89.00 106 GLY A C 1
ATOM 790 O O . GLY A 1 106 ? -14.597 8.011 16.681 1.00 89.00 106 GLY A O 1
ATOM 791 N N . PRO A 1 107 ? -14.960 9.728 18.084 1.00 84.19 107 PRO A N 1
ATOM 792 C CA . PRO A 1 107 ? -16.401 9.865 17.811 1.00 84.19 107 PRO A CA 1
ATOM 793 C C . PRO A 1 107 ? -16.804 9.937 16.329 1.00 84.19 107 PRO A C 1
ATOM 795 O O . PRO A 1 107 ? -17.895 9.519 15.955 1.00 84.19 107 PRO A O 1
ATOM 798 N N . LYS A 1 108 ? -15.935 10.473 15.461 1.00 88.38 108 LYS A N 1
ATOM 799 C CA . LYS A 1 108 ? -16.179 10.523 14.005 1.00 88.38 108 LYS A CA 1
ATOM 800 C C . LYS A 1 108 ? -16.066 9.151 13.332 1.00 88.38 108 LYS A C 1
ATOM 802 O O . LYS A 1 108 ? -16.608 8.961 12.250 1.00 88.38 108 LYS A O 1
ATOM 807 N N . HIS A 1 109 ? -15.360 8.221 13.967 1.00 91.00 109 HIS A N 1
ATOM 808 C CA . HIS A 1 109 ? -15.118 6.862 13.488 1.00 91.00 109 HIS A CA 1
ATOM 809 C C . HIS A 1 109 ? -16.027 5.832 14.182 1.00 91.00 109 HIS A C 1
ATOM 811 O O . HIS A 1 109 ? -15.940 4.645 13.883 1.00 91.00 109 HIS A O 1
ATOM 817 N N . THR A 1 110 ? -16.934 6.284 15.057 1.00 87.06 110 THR A N 1
ATOM 818 C CA . THR A 1 110 ? -17.989 5.487 15.704 1.00 87.06 110 THR A CA 1
ATOM 819 C C . THR A 1 110 ? -19.384 6.055 15.381 1.00 87.06 110 THR A C 1
ATOM 821 O O . THR A 1 110 ? -20.082 6.572 16.254 1.00 87.06 110 THR A O 1
ATOM 824 N N . PRO A 1 111 ? -19.825 6.002 14.106 1.00 81.38 111 PRO A N 1
ATOM 825 C CA . PRO A 1 111 ? -21.088 6.618 13.691 1.00 81.38 111 PRO A CA 1
ATOM 826 C C . PRO A 1 111 ? -22.323 5.863 14.201 1.00 81.38 111 PRO A C 1
ATOM 828 O O . PRO A 1 111 ? -23.398 6.450 14.320 1.00 81.38 111 PRO A O 1
ATOM 831 N N . TYR A 1 112 ? -22.181 4.570 14.494 1.00 82.94 112 TYR A N 1
ATOM 832 C CA . TYR A 1 112 ? -23.273 3.729 14.964 1.00 82.94 112 TYR A CA 1
ATOM 833 C C . TYR A 1 112 ? -23.497 3.956 16.452 1.00 82.94 112 TYR A C 1
ATOM 835 O O . TYR A 1 112 ? -22.589 3.782 17.261 1.00 82.94 112 TYR A O 1
ATOM 843 N N . LYS A 1 113 ? -24.722 4.340 16.799 1.00 75.75 113 LYS A N 1
ATOM 844 C CA . LYS A 1 113 ? -25.163 4.518 18.178 1.00 75.75 113 LYS A CA 1
ATOM 845 C C . LYS A 1 113 ? -26.436 3.723 18.374 1.00 75.75 113 LYS A C 1
ATOM 847 O O . LYS A 1 113 ? -27.280 3.683 17.479 1.00 75.75 113 LYS A O 1
ATOM 852 N N . ILE A 1 114 ? -26.580 3.133 19.550 1.00 76.38 114 ILE A N 1
ATOM 853 C CA . ILE A 1 114 ? -27.871 2.622 19.992 1.00 76.38 114 ILE A CA 1
ATOM 854 C C . ILE A 1 114 ? -28.744 3.862 20.235 1.00 76.38 114 ILE A C 1
ATOM 856 O O . ILE A 1 114 ? -28.402 4.717 21.050 1.00 76.38 114 ILE A O 1
ATOM 860 N N . SER A 1 115 ? -29.777 4.037 19.408 1.00 64.94 115 SER A N 1
ATOM 861 C CA . SER A 1 115 ? -30.492 5.313 19.259 1.00 64.94 115 SER A CA 1
ATOM 862 C C . SER A 1 115 ? -31.475 5.622 20.388 1.00 64.94 115 SER A C 1
ATOM 864 O O . SER A 1 115 ? -31.843 6.780 20.540 1.00 64.94 115 SER A O 1
ATOM 866 N N . GLU A 1 116 ? -31.854 4.625 21.187 1.00 71.75 116 GLU A N 1
ATOM 867 C CA . GLU A 1 116 ? -32.831 4.760 22.271 1.00 71.75 116 GLU A CA 1
ATOM 868 C C . GLU A 1 116 ? -32.213 4.331 23.601 1.00 71.75 116 GLU A C 1
ATOM 870 O O . GLU A 1 116 ? -31.528 3.307 23.668 1.00 71.75 116 GLU A O 1
ATOM 875 N N . ALA A 1 117 ? -32.478 5.097 24.663 1.00 65.19 117 ALA A N 1
ATOM 876 C CA . ALA A 1 117 ? -32.040 4.758 26.019 1.00 65.19 117 ALA A CA 1
ATOM 877 C C . ALA A 1 117 ? -32.589 3.387 26.454 1.00 65.19 117 ALA A C 1
ATOM 879 O O . ALA A 1 117 ? -31.843 2.571 26.995 1.00 65.19 117 ALA A O 1
ATOM 880 N N . ASP A 1 118 ? -33.836 3.095 26.076 1.00 61.97 118 ASP A N 1
ATOM 881 C CA . ASP A 1 118 ? -34.524 1.828 26.343 1.00 61.97 118 ASP A CA 1
ATOM 882 C C . ASP A 1 118 ? -33.807 0.622 25.706 1.00 61.97 118 ASP A C 1
ATOM 884 O O . ASP A 1 118 ? -33.819 -0.480 26.253 1.00 61.97 118 ASP A O 1
ATOM 888 N N . HIS A 1 119 ? -33.119 0.813 24.573 1.00 77.00 119 HIS A N 1
ATOM 889 C CA . HIS A 1 119 ? -32.338 -0.250 23.931 1.00 77.00 119 HIS A CA 1
ATOM 890 C C . HIS A 1 119 ? -30.997 -0.504 24.634 1.00 77.00 119 HIS A C 1
ATOM 892 O O . HIS A 1 119 ? -30.516 -1.637 24.637 1.00 77.00 119 HIS A O 1
ATOM 898 N N . VAL A 1 120 ? -30.386 0.523 25.236 1.00 81.38 120 VAL A N 1
ATOM 899 C CA . VAL A 1 120 ? -29.155 0.356 26.027 1.00 81.38 120 VAL A CA 1
ATOM 900 C C . VAL A 1 120 ? -29.481 -0.353 27.341 1.00 81.38 120 VAL A C 1
ATOM 902 O O . VAL A 1 120 ? -28.791 -1.299 27.715 1.00 81.38 120 VAL A O 1
ATOM 905 N N . GLU A 1 121 ? -30.562 0.051 28.008 1.00 83.38 121 GLU A N 1
ATOM 906 C CA . GLU A 1 121 ? -31.036 -0.588 29.237 1.00 83.38 121 GLU A CA 1
ATOM 907 C C . GLU A 1 121 ? -31.483 -2.037 29.003 1.00 83.38 121 GLU A C 1
ATOM 909 O O . GLU A 1 121 ? -31.064 -2.936 29.734 1.00 83.38 121 GLU A O 1
ATOM 914 N N . GLY A 1 122 ? -32.243 -2.291 27.931 1.00 86.12 122 GLY A N 1
ATOM 915 C CA . GLY A 1 122 ? -32.632 -3.642 27.524 1.00 86.12 122 GLY A CA 1
ATOM 916 C C . GLY A 1 122 ? -31.429 -4.559 27.291 1.00 86.12 122 GLY A C 1
ATOM 917 O O . GLY A 1 122 ? -31.392 -5.671 27.817 1.00 86.12 122 GLY A O 1
ATOM 918 N N . PHE A 1 123 ? -30.399 -4.067 26.595 1.00 88.75 123 PHE A N 1
ATOM 919 C CA . PHE A 1 123 ? -29.164 -4.820 26.367 1.00 88.75 123 PHE A CA 1
ATOM 920 C C . PHE A 1 123 ? -28.429 -5.160 27.674 1.00 88.75 123 PHE A C 1
ATOM 922 O O . PHE A 1 123 ? -27.972 -6.288 27.862 1.00 88.75 123 PHE A O 1
ATOM 929 N N . MET A 1 124 ? -28.341 -4.214 28.613 1.00 89.19 124 MET A N 1
ATOM 930 C CA . MET A 1 124 ? -27.707 -4.458 29.914 1.00 89.19 124 MET A CA 1
ATOM 931 C C . MET A 1 124 ? -28.479 -5.483 30.753 1.00 89.19 124 MET A C 1
ATOM 933 O O . MET A 1 124 ? -27.863 -6.347 31.380 1.00 89.19 124 MET A O 1
ATOM 937 N N . ASN A 1 125 ? -29.812 -5.425 30.734 1.00 90.38 125 ASN A N 1
ATOM 938 C CA . ASN A 1 125 ? -30.666 -6.388 31.429 1.00 90.38 125 ASN A CA 1
ATOM 939 C C . ASN A 1 125 ? -30.519 -7.802 30.851 1.00 90.38 125 ASN A C 1
ATOM 941 O O . ASN A 1 125 ? -30.397 -8.765 31.611 1.00 90.38 125 ASN A O 1
ATOM 945 N N . GLU A 1 126 ? -30.446 -7.944 29.525 1.00 91.94 126 GLU A N 1
ATOM 946 C CA . GLU A 1 126 ? -30.169 -9.235 28.884 1.00 91.94 126 GLU A CA 1
ATOM 947 C C . GLU A 1 126 ? -28.811 -9.808 29.314 1.00 91.94 126 GLU A C 1
ATOM 949 O O . GLU A 1 126 ? -28.733 -10.979 29.689 1.00 91.94 126 GLU A O 1
ATOM 954 N N . LEU A 1 127 ? -27.753 -8.987 29.347 1.00 93.75 127 LEU A N 1
ATOM 955 C CA . LEU A 1 127 ? -26.434 -9.419 29.827 1.00 93.75 127 LEU A CA 1
ATOM 956 C C . LEU A 1 127 ? -26.488 -9.925 31.275 1.00 93.75 127 LEU A C 1
ATOM 958 O O . LEU A 1 127 ? -25.889 -10.955 31.590 1.00 93.75 127 LEU A O 1
ATOM 962 N N . GLN A 1 128 ? -27.233 -9.247 32.152 1.00 92.25 128 GLN A N 1
ATOM 963 C CA . GLN A 1 128 ? -27.421 -9.692 33.535 1.00 92.25 128 GLN A CA 1
ATOM 964 C C . GLN A 1 128 ? -28.178 -11.022 33.616 1.00 92.25 128 GLN A C 1
ATOM 966 O O . GLN A 1 128 ? -27.751 -11.916 34.348 1.00 92.25 128 GLN A O 1
ATOM 971 N N . MET A 1 129 ? -29.254 -11.190 32.842 1.00 93.44 129 MET A N 1
ATOM 972 C CA . MET A 1 129 ? -30.017 -12.443 32.795 1.00 93.44 129 MET A CA 1
ATOM 973 C C . MET A 1 129 ? -29.187 -13.621 32.269 1.00 93.44 129 MET A C 1
ATOM 975 O O . MET A 1 129 ? -29.392 -14.755 32.699 1.00 93.44 129 MET A O 1
ATOM 979 N N . MET A 1 130 ? -28.222 -13.362 31.384 1.00 95.44 130 MET A N 1
ATOM 980 C CA . MET A 1 130 ? -27.263 -14.363 30.899 1.00 95.44 130 MET A CA 1
ATOM 981 C C . MET A 1 130 ? -26.114 -14.645 31.885 1.00 95.44 130 MET A C 1
ATOM 983 O O . MET A 1 130 ? -25.253 -15.474 31.596 1.00 95.44 130 MET A O 1
ATOM 987 N N . GLY A 1 131 ? -26.075 -13.975 33.042 1.00 95.31 131 GLY A N 1
ATOM 988 C CA . GLY A 1 131 ? -25.012 -14.121 34.041 1.00 95.31 131 GLY A CA 1
ATOM 989 C C . GLY A 1 131 ? -23.717 -13.366 33.710 1.00 95.31 131 GLY A C 1
ATOM 990 O O . GLY A 1 131 ? -22.697 -13.596 34.354 1.00 95.31 131 GLY A O 1
ATOM 991 N N . LEU A 1 132 ? -23.736 -12.454 32.733 1.00 95.31 132 LEU A N 1
ATOM 992 C CA . LEU A 1 132 ? -22.591 -11.649 32.288 1.00 95.31 132 LEU A CA 1
ATOM 993 C C . LEU A 1 132 ? -22.546 -10.294 33.018 1.00 95.31 132 LEU A C 1
ATOM 995 O O . LEU A 1 132 ? -22.538 -9.227 32.401 1.00 95.31 132 LEU A O 1
ATOM 999 N N . SER A 1 133 ? -22.533 -10.326 34.351 1.00 91.75 133 SER A N 1
ATOM 1000 C CA . SER A 1 133 ? -22.658 -9.129 35.200 1.00 91.75 133 SER A CA 1
ATOM 1001 C C . SER A 1 133 ? -21.535 -8.103 35.001 1.00 91.75 133 SER A C 1
ATOM 1003 O O . SER A 1 133 ? -21.805 -6.902 34.967 1.00 91.75 133 SER A O 1
ATOM 1005 N N . GLU A 1 134 ? -20.291 -8.547 34.801 1.00 93.69 134 GLU A N 1
ATOM 1006 C CA . GLU A 1 134 ? -19.163 -7.646 34.518 1.00 93.69 134 GLU A CA 1
ATOM 1007 C C . GLU A 1 134 ? -19.335 -6.914 33.181 1.00 93.69 134 GLU A C 1
ATOM 1009 O O . GLU A 1 134 ? -19.065 -5.716 33.087 1.00 93.69 134 GLU A O 1
ATOM 1014 N N . ALA A 1 135 ? -19.846 -7.607 32.158 1.00 90.81 135 ALA A N 1
ATOM 1015 C CA . ALA A 1 135 ? -20.114 -7.008 30.854 1.00 90.81 135 ALA A CA 1
ATOM 1016 C C . ALA A 1 135 ? -21.245 -5.972 30.936 1.00 90.81 135 ALA A C 1
ATOM 1018 O O . ALA A 1 135 ? -21.129 -4.893 30.356 1.00 90.81 135 ALA A O 1
ATOM 1019 N N . ALA A 1 136 ? -22.302 -6.268 31.702 1.00 90.44 136 ALA A N 1
ATOM 1020 C CA . ALA A 1 136 ? -23.391 -5.326 31.947 1.00 90.44 136 ALA A CA 1
ATOM 1021 C C . ALA A 1 136 ? -22.895 -4.063 32.672 1.00 90.44 136 ALA A C 1
ATOM 1023 O O . ALA A 1 136 ? -23.219 -2.948 32.267 1.00 90.44 136 ALA A O 1
ATOM 1024 N N . SER A 1 137 ? -22.051 -4.223 33.697 1.00 90.00 137 SER A N 1
ATOM 1025 C CA . SER A 1 137 ? -21.458 -3.093 34.422 1.00 90.00 137 SER A CA 1
ATOM 1026 C C . SER A 1 137 ? -20.537 -2.252 33.536 1.00 90.00 137 SER A C 1
ATOM 1028 O O . SER A 1 137 ? -20.556 -1.023 33.617 1.00 90.00 137 SER A O 1
ATOM 1030 N N . ALA A 1 138 ? -19.731 -2.894 32.687 1.00 90.75 138 ALA A N 1
ATOM 1031 C CA . ALA A 1 138 ? -18.879 -2.196 31.733 1.00 90.75 138 ALA A CA 1
ATOM 1032 C C . ALA A 1 138 ? -19.718 -1.380 30.734 1.00 90.75 138 ALA A C 1
ATOM 1034 O O . ALA A 1 138 ? -19.440 -0.198 30.531 1.00 90.75 138 ALA A O 1
ATOM 1035 N N . ALA A 1 139 ? -20.780 -1.968 30.173 1.00 87.88 139 ALA A N 1
ATOM 1036 C CA . ALA A 1 139 ? -21.690 -1.280 29.259 1.00 87.88 139 ALA A CA 1
ATOM 1037 C C . ALA A 1 139 ? -22.362 -0.057 29.912 1.00 87.88 139 ALA A C 1
ATOM 1039 O O . ALA A 1 139 ? -22.388 1.011 29.299 1.00 87.88 139 ALA A O 1
ATOM 1040 N N . ALA A 1 140 ? -22.813 -0.180 31.167 1.00 86.81 140 ALA A N 1
ATOM 1041 C CA . ALA A 1 140 ? -23.413 0.923 31.922 1.00 86.81 140 ALA A CA 1
ATOM 1042 C C . ALA A 1 140 ? -22.447 2.106 32.074 1.00 86.81 140 ALA A C 1
ATOM 1044 O O . ALA A 1 140 ? -22.778 3.233 31.708 1.00 86.81 140 ALA A O 1
ATOM 1045 N N . SER A 1 141 ? -21.216 1.835 32.524 1.00 87.00 141 SER A N 1
ATOM 1046 C CA . SER A 1 141 ? -20.203 2.884 32.699 1.00 87.00 141 SER A CA 1
ATOM 1047 C C . SER A 1 141 ? -19.888 3.631 31.398 1.00 87.00 141 SER A C 1
ATOM 1049 O O . SER A 1 141 ? -19.757 4.854 31.395 1.00 87.00 141 SER A O 1
ATOM 1051 N N . VAL A 1 142 ? -19.824 2.921 30.267 1.00 86.38 142 VAL A N 1
ATOM 1052 C CA . VAL A 1 142 ? -19.568 3.538 28.960 1.00 86.38 142 VAL A CA 1
ATOM 1053 C C . VAL A 1 142 ? -20.761 4.385 28.512 1.00 86.38 142 VAL A C 1
ATOM 1055 O O . VAL A 1 142 ? -20.561 5.505 28.047 1.00 86.38 142 VAL A O 1
ATOM 1058 N N . ALA A 1 143 ? -21.994 3.904 28.701 1.00 83.25 143 ALA A N 1
ATOM 1059 C CA . ALA A 1 143 ? -23.204 4.650 28.356 1.00 83.25 143 ALA A CA 1
ATOM 1060 C C . ALA A 1 143 ? -23.308 5.978 29.132 1.00 83.25 143 ALA A C 1
ATOM 1062 O O . ALA A 1 143 ? -23.637 7.017 28.552 1.00 83.25 143 ALA A O 1
ATOM 1063 N N . GLU A 1 144 ? -22.956 5.973 30.421 1.00 82.38 144 GLU A N 1
ATOM 1064 C CA . GLU A 1 144 ? -22.891 7.181 31.252 1.00 82.38 144 GLU A CA 1
ATOM 1065 C C . GLU A 1 144 ? -21.806 8.158 30.775 1.00 82.38 144 GLU A C 1
ATOM 1067 O O . GLU A 1 144 ? -22.061 9.359 30.638 1.00 82.38 144 GLU A O 1
ATOM 1072 N N . MET A 1 145 ? -20.606 7.654 30.458 1.00 80.56 145 MET A N 1
ATOM 1073 C CA . MET A 1 145 ? -19.511 8.465 29.910 1.00 80.56 145 MET A CA 1
ATOM 1074 C C . MET A 1 145 ? -19.899 9.118 28.573 1.00 80.56 145 MET A C 1
ATOM 1076 O O . MET A 1 145 ? -19.623 10.302 28.357 1.00 80.56 145 MET A O 1
ATOM 1080 N N . GLU A 1 146 ? -20.575 8.385 27.684 1.00 78.62 146 GLU A N 1
ATOM 1081 C CA . GLU A 1 146 ? -21.067 8.914 26.409 1.00 78.62 146 GLU A CA 1
ATOM 1082 C C . GLU A 1 146 ? -22.178 9.959 26.591 1.00 78.62 146 GLU A C 1
ATOM 1084 O O . GLU A 1 146 ? -22.211 10.963 25.868 1.00 78.62 146 GLU A O 1
ATOM 1089 N N . ALA A 1 147 ? -23.075 9.767 27.563 1.00 76.38 147 ALA A N 1
ATOM 1090 C CA . ALA A 1 147 ? -24.104 10.744 27.911 1.00 76.38 147 ALA A CA 1
ATOM 1091 C C . ALA A 1 147 ? -23.489 12.045 28.463 1.00 76.38 147 ALA A C 1
ATOM 1093 O O . ALA A 1 147 ? -23.872 13.141 28.043 1.00 76.38 147 ALA A O 1
ATOM 1094 N N . ALA A 1 148 ? -22.477 11.944 29.331 1.00 75.12 148 ALA A N 1
ATOM 1095 C CA . ALA A 1 148 ? -21.760 13.096 29.877 1.00 75.12 148 ALA A CA 1
ATOM 1096 C C . ALA A 1 148 ? -21.002 13.891 28.794 1.00 75.12 148 ALA A C 1
ATOM 1098 O O . ALA A 1 148 ? -21.048 15.126 28.781 1.00 75.12 148 ALA A O 1
ATOM 1099 N N . ALA A 1 149 ? -20.364 13.202 27.841 1.00 73.06 149 ALA A N 1
ATOM 1100 C CA . ALA A 1 149 ? -19.652 13.833 26.729 1.00 73.06 149 ALA A CA 1
ATOM 1101 C C . ALA A 1 149 ? -20.585 14.640 25.799 1.00 73.06 149 ALA A C 1
ATOM 1103 O O . ALA A 1 149 ? -20.207 15.716 25.326 1.00 73.06 149 ALA A O 1
ATOM 1104 N N . LYS A 1 150 ? -21.826 14.178 25.570 1.00 66.50 150 LYS A N 1
ATOM 1105 C CA . LYS A 1 150 ? -22.842 14.921 24.793 1.00 66.50 150 LYS A CA 1
ATOM 1106 C C . LYS A 1 150 ? -23.247 16.229 25.475 1.00 66.50 150 LYS A C 1
ATOM 1108 O O . LYS A 1 150 ? -23.344 17.258 24.807 1.00 66.50 150 LYS A O 1
ATOM 1113 N N . THR A 1 151 ? -23.436 16.208 26.793 1.00 64.62 151 THR A N 1
ATOM 1114 C CA . THR A 1 151 ? -23.807 17.396 27.579 1.00 64.62 151 THR A CA 1
ATOM 1115 C C . THR A 1 151 ? -22.720 18.474 27.512 1.00 64.62 151 THR A C 1
ATOM 1117 O O . THR A 1 151 ? -23.025 19.657 27.362 1.00 64.62 151 THR A O 1
ATOM 1120 N N . GLN A 1 152 ? -21.444 18.074 27.532 1.00 60.38 152 GLN A N 1
ATOM 1121 C CA . GLN A 1 152 ? -20.313 18.998 27.387 1.00 60.38 152 GLN A CA 1
ATOM 1122 C C . GLN A 1 152 ? -20.154 19.541 25.957 1.00 60.38 152 GLN A C 1
ATOM 1124 O O . GLN A 1 152 ? -19.854 20.723 25.783 1.00 60.38 152 GLN A O 1
ATOM 1129 N N . ALA A 1 153 ? -20.384 18.716 24.929 1.00 60.56 153 ALA A N 1
ATOM 1130 C CA . ALA A 1 153 ? -20.336 19.154 23.532 1.00 60.56 153 ALA A CA 1
ATOM 1131 C C . ALA A 1 153 ? -21.450 20.167 23.201 1.00 60.56 153 ALA A C 1
ATOM 1133 O O . ALA A 1 153 ? -21.171 21.212 22.616 1.00 60.56 153 ALA A O 1
ATOM 1134 N N . GLY A 1 154 ? -22.684 19.913 23.6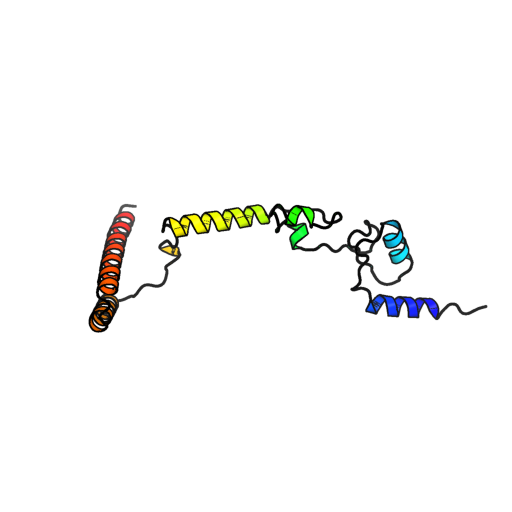55 1.00 55.22 154 GLY A N 1
ATOM 1135 C CA . GLY A 1 154 ? -23.822 20.816 23.448 1.00 55.22 154 GLY A CA 1
ATOM 1136 C C . GLY A 1 154 ? -23.723 22.137 24.221 1.00 55.22 154 GLY A C 1
ATOM 1137 O O . GLY A 1 154 ? -24.270 23.148 23.783 1.00 55.22 154 GLY A O 1
ATOM 1138 N N . ALA A 1 155 ? -22.995 22.166 25.343 1.00 57.75 155 ALA A N 1
ATOM 1139 C CA . ALA A 1 155 ? -22.709 23.405 26.063 1.00 57.75 155 ALA A CA 1
ATOM 1140 C C . ALA A 1 155 ? -21.748 24.318 25.282 1.00 57.75 155 ALA A C 1
ATOM 1142 O O . ALA A 1 155 ? -21.930 25.528 25.293 1.00 57.75 155 ALA A O 1
ATOM 1143 N N . LYS A 1 156 ? -20.762 23.755 24.567 1.00 52.75 156 LYS A N 1
ATOM 1144 C CA . LYS A 1 156 ? -19.739 24.510 23.820 1.00 52.75 156 LYS A CA 1
ATOM 1145 C C . LYS A 1 156 ? -20.264 25.132 22.517 1.00 52.75 156 LYS A C 1
ATOM 1147 O O . LYS A 1 156 ? -19.729 26.139 22.072 1.00 52.75 156 LYS A O 1
ATOM 1152 N N . GLU A 1 157 ? -21.318 24.561 21.937 1.00 53.31 157 GLU A N 1
ATOM 1153 C CA . GLU A 1 157 ? -21.956 25.024 20.692 1.00 53.31 157 GLU A CA 1
ATOM 1154 C C . GLU A 1 157 ? -22.962 26.174 20.910 1.00 53.31 157 GLU A C 1
ATOM 1156 O O . GLU A 1 157 ? -23.291 26.892 19.977 1.00 53.31 157 GLU A O 1
ATOM 1161 N N . ARG A 1 158 ? -23.425 26.406 22.150 1.00 53.25 158 ARG A N 1
ATOM 1162 C CA . ARG A 1 158 ? -24.359 27.504 22.491 1.00 53.25 158 ARG A CA 1
ATOM 1163 C C . ARG A 1 158 ? -23.687 28.830 22.866 1.00 53.25 158 ARG A C 1
ATOM 1165 O O . ARG A 1 158 ? -24.387 29.805 23.123 1.00 53.25 158 ARG A O 1
ATOM 1172 N N . ILE A 1 159 ? -22.359 28.855 22.946 1.00 53.78 159 ILE A N 1
ATOM 1173 C CA . ILE A 1 159 ? -21.554 30.016 23.374 1.00 53.78 159 ILE A CA 1
ATOM 1174 C C . ILE A 1 159 ? -20.644 30.552 22.254 1.00 53.78 159 ILE A C 1
ATOM 1176 O O . ILE A 1 159 ? -19.830 31.436 22.519 1.00 53.78 159 ILE A O 1
ATOM 1180 N N . GLY A 1 160 ? -20.755 30.003 21.038 1.00 42.94 160 GLY A N 1
ATOM 1181 C CA . GLY A 1 160 ? -19.982 30.389 19.853 1.00 42.94 160 GLY A CA 1
ATOM 1182 C C . GLY A 1 160 ? -20.827 31.096 18.807 1.00 42.94 160 GLY A C 1
ATOM 1183 O O . GLY A 1 160 ? -22.022 30.748 18.694 1.00 42.94 160 GLY A O 1
#

Organism: Asparagus officinalis (NCBI:txid4686)